Protein AF-A0AAU9T7S0-F1 (afdb_monomer_lite)

Structure (mmCIF, N/CA/C/O backbone):
data_AF-A0AAU9T7S0-F1
#
_entry.id   AF-A0AAU9T7S0-F1
#
loop_
_atom_site.group_PDB
_atom_site.id
_atom_site.type_symbol
_atom_site.label_atom_id
_atom_site.label_alt_id
_atom_site.label_comp_id
_atom_site.label_asym_id
_atom_site.label_entity_id
_atom_site.label_s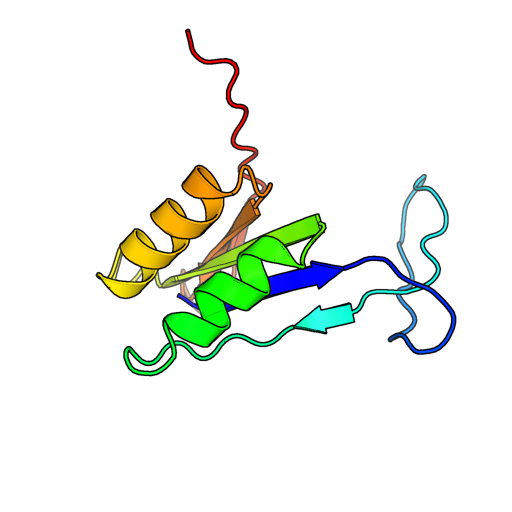eq_id
_atom_site.pdbx_PDB_ins_code
_atom_site.Cartn_x
_atom_site.Cartn_y
_atom_site.Cartn_z
_atom_site.occupancy
_atom_site.B_iso_or_equiv
_atom_site.auth_seq_id
_atom_site.auth_comp_id
_atom_site.auth_asym_id
_atom_site.auth_atom_id
_atom_site.pdbx_PDB_model_num
ATOM 1 N N . ALA A 1 1 ? -2.111 3.953 6.045 1.00 46.88 1 ALA A N 1
ATOM 2 C CA . ALA A 1 1 ? -1.563 2.734 5.423 1.00 46.88 1 ALA A CA 1
ATOM 3 C C . ALA A 1 1 ? -0.099 2.909 5.028 1.00 46.88 1 ALA A C 1
ATOM 5 O O . ALA A 1 1 ? 0.295 4.006 4.646 1.00 46.88 1 ALA A O 1
ATOM 6 N N . LEU A 1 2 ? 0.685 1.838 5.148 1.00 52.38 2 LEU A N 1
ATOM 7 C CA . LEU A 1 2 ? 1.993 1.684 4.505 1.00 52.38 2 LEU A CA 1
ATOM 8 C C . LEU A 1 2 ? 1.731 1.160 3.087 1.00 52.38 2 LEU A C 1
ATOM 10 O O . LEU A 1 2 ? 0.974 0.198 2.953 1.00 52.38 2 LEU A O 1
ATOM 14 N N . THR A 1 3 ? 2.312 1.788 2.066 1.00 52.34 3 THR A N 1
ATOM 15 C CA . THR A 1 3 ? 2.321 1.250 0.697 1.00 52.34 3 THR A CA 1
ATOM 16 C C . THR A 1 3 ? 3.740 0.762 0.423 1.00 52.34 3 THR A C 1
ATOM 18 O O . THR A 1 3 ? 4.618 1.579 0.152 1.00 52.34 3 THR A O 1
ATOM 21 N N . LEU A 1 4 ? 4.009 -0.539 0.558 1.00 59.00 4 LEU A N 1
ATOM 22 C CA . LEU A 1 4 ? 5.307 -1.080 0.136 1.00 59.00 4 LEU A CA 1
ATOM 23 C C . LEU A 1 4 ? 5.260 -1.217 -1.373 1.00 59.00 4 LEU A C 1
ATOM 25 O O . LEU A 1 4 ? 4.518 -2.039 -1.901 1.00 59.00 4 LEU A O 1
ATOM 29 N N . ALA A 1 5 ? 6.024 -0.383 -2.053 1.00 57.78 5 ALA A N 1
ATOM 30 C CA . ALA A 1 5 ? 6.169 -0.439 -3.492 1.00 57.78 5 ALA A CA 1
ATOM 31 C C . ALA A 1 5 ? 7.271 -1.465 -3.801 1.00 57.78 5 ALA A C 1
ATOM 33 O O . ALA A 1 5 ? 8.421 -1.282 -3.402 1.00 57.78 5 ALA A O 1
ATOM 34 N N . LEU A 1 6 ? 6.914 -2.569 -4.451 1.00 61.28 6 LEU A N 1
ATOM 35 C CA . LEU A 1 6 ? 7.835 -3.629 -4.839 1.00 61.28 6 LEU A CA 1
ATOM 36 C C . LEU A 1 6 ? 8.228 -3.465 -6.306 1.00 61.28 6 LEU A C 1
ATOM 38 O O . LEU A 1 6 ? 7.368 -3.353 -7.184 1.00 61.28 6 LEU A O 1
ATOM 42 N N . LYS A 1 7 ? 9.534 -3.473 -6.573 1.00 62.78 7 LYS A N 1
ATOM 43 C CA . LYS A 1 7 ? 10.076 -3.467 -7.933 1.00 62.78 7 LYS A CA 1
ATOM 44 C C . LYS A 1 7 ? 11.037 -4.627 -8.146 1.00 62.78 7 LYS A C 1
ATOM 46 O O . LYS A 1 7 ? 11.928 -4.844 -7.327 1.00 62.78 7 LYS A O 1
ATOM 51 N N . SER A 1 8 ? 10.885 -5.334 -9.262 1.00 60.81 8 SER A N 1
ATOM 52 C CA . SER A 1 8 ? 11.858 -6.334 -9.714 1.00 60.81 8 SER A CA 1
ATOM 53 C C . SER A 1 8 ? 12.931 -5.657 -10.572 1.00 60.81 8 SER A C 1
ATOM 55 O O . SER A 1 8 ? 12.634 -5.136 -11.647 1.00 60.81 8 SER A O 1
ATOM 57 N N . LYS A 1 9 ? 14.196 -5.657 -10.138 1.00 57.31 9 LYS A N 1
ATOM 58 C CA . LYS A 1 9 ? 15.349 -5.207 -10.947 1.00 57.31 9 LYS A CA 1
ATOM 59 C C . LYS A 1 9 ? 16.646 -5.916 -10.501 1.00 57.31 9 LYS A C 1
ATOM 61 O O . LYS A 1 9 ? 16.629 -6.668 -9.542 1.00 57.31 9 LYS A O 1
ATOM 66 N N . GLY A 1 10 ? 17.722 -5.749 -11.277 1.00 59.25 10 GLY A N 1
ATOM 67 C CA . GLY A 1 10 ? 18.977 -6.521 -11.205 1.00 59.25 10 GLY A CA 1
ATOM 68 C C . GLY A 1 10 ? 19.868 -6.326 -9.962 1.00 59.25 10 GLY A C 1
ATOM 69 O O . GLY A 1 10 ? 19.379 -6.068 -8.873 1.00 59.25 10 GLY A O 1
ATOM 70 N N . GLU A 1 11 ? 21.183 -6.475 -10.159 1.00 49.84 11 GLU A N 1
ATOM 71 C CA . GLU A 1 11 ? 22.219 -6.917 -9.194 1.00 49.84 11 GLU A CA 1
ATOM 72 C C . GLU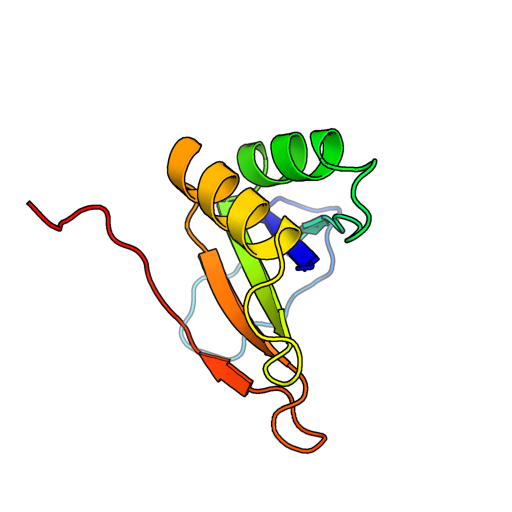 A 1 11 ? 22.357 -6.179 -7.838 1.00 49.84 11 GLU A C 1
ATOM 74 O O . GLU A 1 11 ? 22.956 -6.734 -6.922 1.00 49.84 11 GLU A O 1
ATOM 79 N N . GLU A 1 12 ? 21.767 -4.994 -7.645 1.00 56.25 12 GLU A N 1
ATOM 80 C CA . GLU A 1 12 ? 21.761 -4.259 -6.361 1.00 56.25 12 GLU A CA 1
ATOM 81 C C . GLU A 1 12 ? 20.448 -4.455 -5.581 1.00 56.25 12 GLU A C 1
ATOM 83 O O . GLU A 1 12 ? 19.750 -3.500 -5.231 1.00 56.25 12 GLU A O 1
ATOM 88 N N . MET A 1 13 ? 20.060 -5.705 -5.331 1.00 62.38 13 MET A N 1
ATOM 89 C CA . MET A 1 13 ? 18.821 -6.013 -4.611 1.00 62.38 13 MET A CA 1
ATOM 90 C C . MET A 1 13 ? 19.003 -7.031 -3.502 1.00 62.38 13 MET A C 1
ATOM 92 O O . MET A 1 13 ? 19.929 -7.840 -3.499 1.00 62.38 13 MET A O 1
ATOM 96 N N . TYR A 1 14 ? 18.055 -7.012 -2.564 1.00 58.66 14 TYR A N 1
ATOM 97 C CA . TYR A 1 14 ? 17.962 -8.051 -1.555 1.00 58.66 14 TYR A CA 1
ATOM 98 C C . TYR A 1 14 ? 17.677 -9.391 -2.250 1.00 58.66 14 TYR A C 1
ATOM 100 O O . TYR A 1 14 ? 16.678 -9.496 -2.976 1.00 58.66 14 TYR A O 1
ATOM 108 N N . PRO A 1 15 ? 18.532 -10.413 -2.055 1.00 59.34 15 PRO A N 1
ATOM 109 C CA . PRO A 1 15 ? 18.319 -11.717 -2.659 1.00 59.34 15 PRO A CA 1
ATOM 110 C C . PRO A 1 15 ? 17.055 -12.337 -2.061 1.00 59.34 15 PRO A C 1
ATOM 112 O O . PRO A 1 15 ? 16.939 -12.500 -0.844 1.00 59.34 15 PRO A O 1
ATOM 115 N N . VAL A 1 16 ? 16.098 -12.692 -2.917 1.00 64.31 16 VAL A N 1
ATOM 116 C CA . VAL A 1 16 ? 14.855 -13.349 -2.502 1.00 64.31 16 VAL A CA 1
ATOM 117 C C . VAL A 1 16 ? 14.873 -14.794 -2.967 1.00 64.31 16 VAL A C 1
ATOM 119 O O . VAL A 1 16 ? 14.851 -15.086 -4.160 1.00 64.31 16 VAL A O 1
ATOM 122 N N . VAL A 1 17 ? 14.861 -15.720 -2.010 1.00 62.44 17 VAL A N 1
ATOM 123 C CA . VAL A 1 17 ? 14.683 -17.144 -2.299 1.00 62.44 17 VAL A CA 1
ATOM 124 C C . VAL A 1 17 ? 13.189 -17.438 -2.375 1.00 62.44 17 VAL A C 1
ATOM 126 O O . VAL A 1 17 ? 12.510 -17.573 -1.357 1.00 62.44 17 VAL A O 1
ATOM 129 N N . VAL A 1 18 ? 12.664 -17.546 -3.593 1.00 64.50 18 VAL A N 1
ATOM 130 C CA . VAL A 1 18 ? 11.274 -17.955 -3.820 1.00 64.50 18 VAL A CA 1
ATOM 131 C C . VAL A 1 18 ? 11.180 -19.479 -3.703 1.00 64.50 18 VAL A C 1
ATOM 133 O O . VAL A 1 18 ? 11.706 -20.210 -4.538 1.00 64.50 18 VAL A O 1
ATOM 136 N N . LYS A 1 19 ? 10.498 -19.988 -2.669 1.00 54.59 19 LYS A N 1
ATOM 137 C CA . LYS A 1 19 ? 10.169 -21.420 -2.558 1.00 54.59 19 LYS A CA 1
ATOM 138 C C . LYS A 1 19 ? 8.911 -21.730 -3.381 1.00 54.59 19 LYS A C 1
ATOM 140 O O . LYS A 1 19 ? 7.808 -21.411 -2.952 1.00 54.59 19 LYS A O 1
ATOM 145 N N . GLY A 1 20 ? 9.065 -22.363 -4.547 1.00 61.47 20 GLY A N 1
ATOM 146 C CA . GLY A 1 20 ? 7.949 -22.826 -5.388 1.00 61.47 20 GLY A CA 1
ATOM 147 C C . GLY A 1 20 ? 8.337 -23.046 -6.856 1.00 61.47 20 GLY A C 1
ATOM 148 O O . GLY A 1 20 ? 9.457 -22.738 -7.253 1.00 61.47 20 GLY A O 1
ATOM 149 N N . LYS A 1 21 ? 7.411 -23.558 -7.686 1.00 57.38 21 LYS A N 1
ATOM 150 C CA . LYS A 1 21 ? 7.575 -23.695 -9.154 1.00 57.38 21 LYS A CA 1
ATOM 151 C C . LYS A 1 21 ? 7.428 -22.337 -9.875 1.00 57.38 21 LYS A C 1
ATOM 153 O O . LYS A 1 21 ? 6.607 -22.197 -10.777 1.00 57.38 21 LYS A O 1
ATOM 158 N N . GLY A 1 22 ? 8.158 -21.319 -9.425 1.00 58.75 22 GLY A N 1
ATOM 159 C CA . GLY A 1 22 ? 8.109 -19.952 -9.954 1.00 58.75 22 GLY A CA 1
ATOM 160 C C . GLY A 1 22 ? 9.380 -19.576 -10.713 1.00 58.75 22 GLY A C 1
ATOM 161 O O . GLY A 1 22 ? 10.449 -20.122 -10.450 1.00 58.75 22 GLY A O 1
ATOM 162 N N . LYS A 1 23 ? 9.262 -18.640 -11.663 1.00 60.09 23 LYS A N 1
ATOM 163 C CA . LYS A 1 23 ? 10.400 -18.064 -12.397 1.00 60.09 23 LYS A CA 1
ATOM 164 C C . LYS A 1 23 ? 11.421 -17.459 -11.421 1.00 60.09 23 LYS A C 1
ATOM 166 O O . LYS A 1 23 ? 11.035 -16.859 -10.421 1.00 60.09 23 LYS A O 1
ATOM 171 N N . HIS A 1 24 ? 12.708 -17.596 -11.738 1.00 66.31 24 HIS A N 1
ATOM 172 C CA . HIS A 1 24 ? 13.793 -16.971 -10.983 1.00 66.31 24 HIS A CA 1
ATOM 173 C C . HIS A 1 24 ? 13.668 -15.443 -11.068 1.00 66.31 24 HIS A C 1
ATOM 175 O O . HIS A 1 24 ? 13.685 -14.886 -12.166 1.00 66.31 24 HIS A O 1
ATOM 181 N N . VAL A 1 25 ? 13.526 -14.777 -9.922 1.00 69.88 25 VAL A N 1
ATOM 182 C CA . VAL A 1 25 ? 13.508 -13.311 -9.825 1.00 69.88 25 VAL A CA 1
ATOM 183 C C . VAL A 1 25 ? 14.884 -12.879 -9.309 1.00 69.88 25 VAL A C 1
ATOM 185 O O . VAL A 1 25 ? 15.322 -13.430 -8.301 1.00 69.88 25 VAL A O 1
ATOM 188 N N . PRO A 1 26 ? 15.597 -11.953 -9.980 1.00 70.38 26 PRO A N 1
ATOM 189 C CA . PRO A 1 26 ? 16.970 -11.591 -9.609 1.00 70.38 26 PRO A CA 1
ATOM 190 C C . PRO A 1 26 ? 17.073 -10.928 -8.226 1.00 70.38 26 PRO A C 1
ATOM 192 O O . PRO A 1 26 ? 18.096 -11.054 -7.562 1.00 70.38 26 PRO A O 1
ATOM 195 N N . GLY A 1 27 ? 16.008 -10.268 -7.774 1.00 71.94 27 GLY A N 1
ATOM 196 C CA . GLY A 1 27 ? 15.929 -9.633 -6.467 1.00 71.94 27 GLY A CA 1
ATOM 197 C C . GLY A 1 27 ? 14.647 -8.821 -6.329 1.00 71.94 27 GLY A C 1
ATOM 198 O O . GLY A 1 27 ? 13.884 -8.671 -7.289 1.00 71.94 27 GLY A O 1
ATOM 199 N N . LEU A 1 28 ? 14.399 -8.326 -5.118 1.00 77.06 28 LEU A N 1
ATOM 200 C CA . LEU A 1 28 ? 13.259 -7.466 -4.819 1.00 77.06 28 LEU A CA 1
ATOM 201 C C 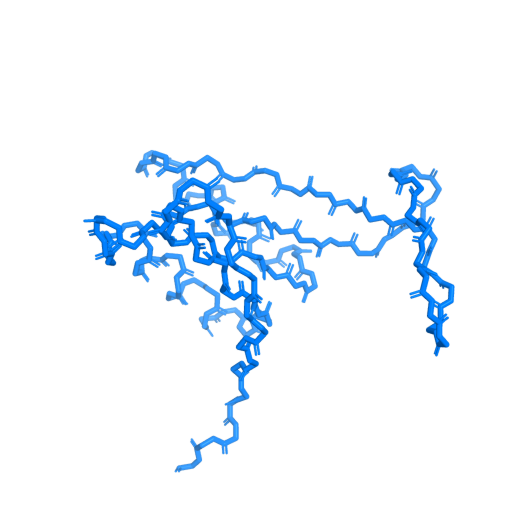. LEU A 1 28 ? 13.737 -6.170 -4.168 1.00 77.06 28 LEU A C 1
ATOM 203 O O . LEU A 1 28 ? 14.452 -6.197 -3.165 1.00 77.06 28 LEU A O 1
ATOM 207 N N . LEU A 1 29 ? 13.295 -5.037 -4.708 1.00 78.69 29 LEU A N 1
ATOM 208 C CA . LEU A 1 29 ? 13.477 -3.732 -4.093 1.00 78.69 29 LEU A CA 1
ATOM 209 C C . LEU A 1 29 ? 12.184 -3.318 -3.428 1.00 78.69 29 LEU A C 1
ATOM 211 O O . LEU A 1 29 ? 11.126 -3.276 -4.056 1.00 78.69 29 LEU A O 1
ATOM 215 N N . VAL A 1 30 ? 12.313 -2.992 -2.152 1.00 79.62 30 VAL A N 1
ATOM 216 C CA . VAL A 1 30 ? 11.229 -2.515 -1.313 1.00 79.62 30 VAL A CA 1
ATOM 217 C C . VAL A 1 30 ? 11.396 -1.012 -1.146 1.00 79.62 30 VAL A C 1
ATOM 219 O O . VAL A 1 30 ? 12.399 -0.556 -0.601 1.00 79.62 30 VAL A O 1
ATOM 222 N N . ILE A 1 31 ? 10.416 -0.244 -1.614 1.00 80.38 31 ILE A N 1
ATOM 223 C CA . ILE A 1 31 ? 10.343 1.200 -1.396 1.00 80.38 31 ILE A CA 1
ATOM 224 C C . ILE A 1 31 ? 9.431 1.444 -0.196 1.00 80.38 31 ILE A C 1
ATOM 226 O O . ILE A 1 31 ? 8.234 1.145 -0.245 1.00 80.38 31 ILE A O 1
ATOM 230 N N . ASP A 1 32 ? 10.004 1.980 0.879 1.00 79.44 32 ASP A N 1
ATOM 231 C CA . ASP A 1 32 ? 9.258 2.358 2.076 1.00 79.44 32 ASP A CA 1
ATOM 232 C C . ASP A 1 32 ? 8.571 3.717 1.869 1.00 79.44 32 ASP A C 1
ATOM 234 O O . ASP A 1 32 ? 9.221 4.711 1.529 1.00 79.44 32 ASP A O 1
ATOM 238 N N . THR A 1 33 ? 7.248 3.766 2.055 1.00 76.38 33 THR A N 1
ATOM 239 C CA . THR A 1 33 ? 6.474 5.012 1.986 1.00 76.38 33 THR A CA 1
ATOM 240 C C . THR A 1 33 ? 5.861 5.338 3.356 1.00 76.38 33 THR A C 1
ATOM 242 O O . THR A 1 33 ? 4.957 4.645 3.828 1.00 76.38 33 THR A O 1
ATOM 245 N N . PRO A 1 34 ? 6.304 6.411 4.032 1.00 78.62 34 PRO A N 1
ATOM 246 C CA . PRO A 1 34 ? 5.848 6.739 5.377 1.00 78.62 34 PRO A CA 1
ATOM 247 C C . PRO A 1 34 ? 4.343 7.051 5.438 1.00 78.62 34 PRO A C 1
ATOM 249 O O . PRO A 1 34 ? 3.747 7.654 4.540 1.00 78.62 34 PRO A O 1
ATOM 252 N N . ARG A 1 35 ? 3.724 6.663 6.561 1.00 73.38 35 ARG A N 1
ATOM 253 C CA . ARG A 1 35 ? 2.268 6.740 6.791 1.00 73.38 35 ARG A CA 1
ATOM 254 C C . ARG A 1 35 ? 1.752 8.156 7.081 1.00 73.38 35 ARG A C 1
ATOM 256 O O . ARG A 1 35 ? 0.554 8.400 6.968 1.00 73.38 35 ARG A O 1
ATOM 263 N N . HIS A 1 36 ? 2.615 9.092 7.475 1.00 80.00 36 HIS A N 1
ATOM 264 C CA . HIS A 1 36 ? 2.166 10.428 7.874 1.00 80.00 36 HIS A CA 1
ATOM 265 C C . HIS A 1 36 ? 1.682 11.255 6.673 1.00 80.00 36 HIS A C 1
ATOM 267 O O . HIS A 1 36 ? 2.172 11.123 5.549 1.00 80.00 36 HIS A O 1
ATOM 273 N N . GLN A 1 37 ? 0.709 12.129 6.924 1.00 74.81 37 GLN A N 1
ATOM 274 C CA . GLN A 1 37 ? 0.059 12.963 5.910 1.00 74.81 37 GLN A CA 1
ATOM 275 C C . GLN A 1 37 ? 1.016 13.840 5.076 1.00 74.81 37 GLN A C 1
ATOM 277 O O . GLN A 1 37 ? 0.814 13.902 3.869 1.00 74.81 37 GLN A O 1
ATOM 282 N N . PRO A 1 38 ? 2.104 14.422 5.624 1.00 81.56 38 PRO A N 1
ATOM 283 C CA . PRO A 1 38 ? 3.044 15.228 4.835 1.00 81.56 38 PRO A CA 1
ATOM 284 C C . PRO A 1 38 ? 3.729 14.479 3.681 1.00 81.56 38 PRO A C 1
ATOM 286 O O . PRO A 1 38 ? 4.292 15.102 2.787 1.00 81.56 38 PRO A O 1
ATOM 289 N N . PHE A 1 39 ? 3.687 13.143 3.677 1.00 81.38 39 PHE A N 1
ATOM 290 C CA . PHE A 1 39 ? 4.392 12.308 2.707 1.00 81.38 39 PHE A CA 1
ATOM 291 C C . PHE A 1 39 ? 3.519 11.808 1.548 1.00 81.38 39 PHE A C 1
ATOM 293 O O . PHE A 1 39 ? 3.879 10.842 0.875 1.00 81.38 39 PHE A O 1
ATOM 300 N N . THR A 1 40 ? 2.391 12.468 1.270 1.00 81.06 40 THR A N 1
ATOM 301 C CA . THR A 1 40 ? 1.548 12.188 0.092 1.00 81.06 40 THR A CA 1
ATOM 302 C C . THR A 1 40 ? 2.354 12.155 -1.207 1.00 81.06 40 THR A C 1
ATOM 304 O O . THR A 1 40 ? 2.186 11.243 -2.017 1.00 81.06 40 THR A O 1
ATOM 307 N N . ASN A 1 41 ? 3.292 13.091 -1.385 1.00 84.88 41 ASN A N 1
ATOM 308 C CA . ASN A 1 41 ? 4.139 13.138 -2.578 1.00 84.88 41 ASN A CA 1
ATOM 309 C C . ASN A 1 41 ? 4.962 11.856 -2.743 1.00 84.88 41 ASN A C 1
ATOM 311 O O . ASN A 1 41 ? 5.024 11.305 -3.838 1.00 84.88 41 ASN A O 1
ATOM 315 N 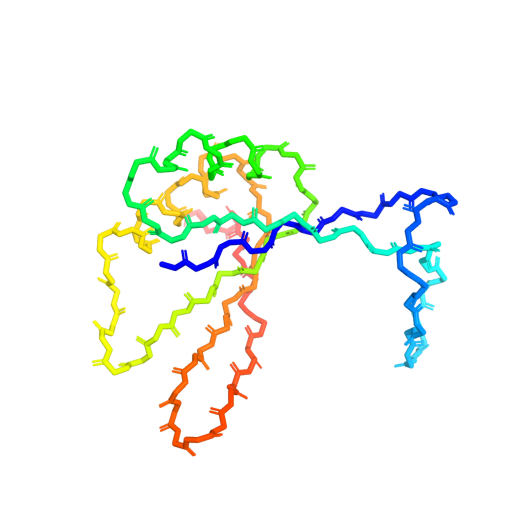N . LEU A 1 42 ? 5.521 11.331 -1.651 1.00 82.25 42 LEU A N 1
ATOM 316 C CA . LEU A 1 42 ? 6.313 10.105 -1.675 1.00 82.25 42 LEU A CA 1
ATOM 317 C C . LEU A 1 42 ? 5.448 8.871 -1.977 1.00 82.25 42 LEU A C 1
ATOM 319 O O . LEU A 1 42 ? 5.877 8.002 -2.729 1.00 82.25 42 LEU A O 1
ATOM 323 N N . ARG A 1 43 ? 4.201 8.824 -1.486 1.00 84.19 43 ARG A N 1
ATOM 324 C CA . ARG A 1 43 ? 3.224 7.780 -1.860 1.00 84.19 43 ARG A CA 1
ATOM 325 C C . ARG A 1 43 ? 2.837 7.853 -3.341 1.00 84.19 43 ARG A C 1
ATOM 327 O O . ARG A 1 43 ? 2.758 6.828 -4.018 1.00 84.19 43 ARG A O 1
ATOM 334 N N . SER A 1 44 ? 2.646 9.061 -3.870 1.00 83.44 44 SER A N 1
ATOM 335 C CA . SER A 1 44 ? 2.357 9.273 -5.294 1.00 83.44 44 SER A CA 1
ATOM 336 C C . SER A 1 44 ? 3.533 8.861 -6.186 1.00 83.44 44 SER A C 1
ATOM 338 O O . SER A 1 44 ? 3.326 8.237 -7.222 1.00 83.44 44 SER A O 1
ATOM 340 N N . TRP A 1 45 ? 4.770 9.149 -5.777 1.00 84.12 45 TRP A N 1
ATOM 341 C CA . TRP A 1 45 ? 5.965 8.719 -6.508 1.00 84.12 45 TRP A CA 1
ATOM 342 C C . TRP A 1 45 ? 6.181 7.206 -6.408 1.00 84.12 45 TRP A C 1
ATOM 344 O O . TRP A 1 45 ? 6.418 6.559 -7.423 1.00 84.12 45 TRP A O 1
ATOM 354 N N . GLY A 1 46 ? 6.037 6.630 -5.211 1.00 80.94 46 GLY A N 1
ATOM 355 C CA . GLY A 1 46 ? 6.180 5.192 -4.982 1.00 80.94 46 GLY A CA 1
ATOM 356 C C . GLY A 1 46 ? 5.201 4.362 -5.813 1.00 80.94 46 GLY A C 1
ATOM 357 O O . GLY A 1 46 ? 5.627 3.420 -6.474 1.00 80.94 46 GLY A O 1
ATOM 358 N N . SER A 1 47 ? 3.926 4.765 -5.858 1.00 79.56 47 SER A N 1
ATOM 359 C CA . SER A 1 47 ? 2.889 4.085 -6.659 1.00 79.56 47 SER A CA 1
ATOM 360 C C . SER A 1 47 ? 3.162 4.111 -8.166 1.00 79.56 47 SER A C 1
ATOM 362 O O . SER A 1 47 ? 2.815 3.170 -8.861 1.00 79.56 47 SER A O 1
ATOM 364 N N . GLY A 1 48 ? 3.819 5.150 -8.690 1.00 80.75 48 GLY A N 1
ATOM 365 C CA . GLY A 1 48 ? 4.182 5.203 -10.111 1.00 80.75 48 GLY A CA 1
ATOM 366 C C . GLY A 1 48 ? 5.443 4.422 -10.478 1.00 80.75 48 GLY A C 1
ATOM 367 O O . GLY A 1 48 ? 5.684 4.178 -11.658 1.00 80.75 48 GLY A O 1
ATOM 368 N N . LEU A 1 49 ? 6.276 4.069 -9.497 1.00 82.19 49 LEU A N 1
ATOM 369 C CA . LEU A 1 49 ? 7.558 3.408 -9.740 1.00 82.19 49 LEU A CA 1
ATOM 370 C C . LEU A 1 49 ? 7.509 1.896 -9.534 1.00 82.19 49 LEU A C 1
ATOM 372 O O . LEU A 1 49 ? 8.383 1.213 -10.073 1.00 82.19 49 LEU A O 1
ATOM 376 N N . CYS A 1 50 ? 6.561 1.375 -8.759 1.00 80.75 50 CYS A N 1
ATOM 377 C CA . CYS A 1 50 ? 6.482 -0.047 -8.438 1.00 80.75 50 CYS A CA 1
ATOM 378 C C . CYS A 1 50 ? 5.684 -0.859 -9.450 1.00 80.75 50 CYS A C 1
ATOM 380 O O . CYS A 1 50 ? 4.743 -0.358 -10.056 1.00 80.75 50 CYS A O 1
ATOM 382 N N . ASP A 1 51 ? 6.042 -2.136 -9.555 1.00 83.25 51 ASP A N 1
ATOM 383 C CA . ASP A 1 51 ? 5.299 -3.104 -10.360 1.00 83.25 51 ASP A CA 1
ATOM 384 C C . ASP A 1 51 ? 4.085 -3.625 -9.573 1.00 83.25 51 ASP A C 1
ATOM 386 O O . ASP A 1 51 ? 3.015 -3.840 -10.130 1.00 83.25 51 ASP A O 1
ATOM 390 N N . ILE A 1 52 ? 4.243 -3.790 -8.255 1.00 82.62 52 ILE A N 1
ATOM 391 C CA . ILE A 1 52 ? 3.174 -4.183 -7.335 1.00 82.62 52 ILE A CA 1
ATOM 392 C C . ILE A 1 52 ? 3.297 -3.408 -6.024 1.00 82.62 52 ILE A C 1
ATOM 394 O O . ILE A 1 52 ? 4.402 -3.142 -5.548 1.00 82.62 52 ILE A O 1
ATOM 398 N N . ALA A 1 53 ? 2.170 -3.060 -5.412 1.00 84.44 53 ALA A N 1
ATOM 399 C CA . ALA A 1 53 ? 2.128 -2.427 -4.102 1.00 84.44 53 ALA A CA 1
ATOM 400 C C . ALA A 1 53 ? 1.563 -3.360 -3.018 1.00 84.44 53 ALA A C 1
ATOM 402 O O . ALA A 1 53 ? 0.735 -4.228 -3.276 1.00 84.44 53 ALA A O 1
ATOM 403 N N . ILE A 1 54 ? 1.977 -3.172 -1.768 1.00 85.81 54 ILE A N 1
ATOM 404 C CA . ILE A 1 54 ? 1.365 -3.821 -0.604 1.00 85.81 54 ILE A CA 1
ATOM 405 C C . ILE A 1 54 ? 0.721 -2.739 0.247 1.00 85.81 54 ILE A C 1
ATOM 407 O O . ILE A 1 54 ? 1.422 -1.914 0.830 1.00 85.81 54 ILE A O 1
ATOM 411 N N . LEU A 1 55 ? -0.604 -2.760 0.332 1.00 86.38 55 LEU A N 1
ATOM 412 C CA . LEU A 1 55 ? -1.397 -1.856 1.148 1.00 86.38 55 LEU A CA 1
ATOM 413 C C . LEU A 1 55 ? -1.651 -2.483 2.519 1.00 86.38 55 LEU A C 1
ATOM 415 O O . LEU A 1 55 ? -2.437 -3.418 2.645 1.00 86.38 55 LEU A O 1
ATOM 419 N N . VAL A 1 56 ? -1.022 -1.949 3.563 1.00 83.62 56 VAL A N 1
ATOM 420 C CA . VAL A 1 56 ? -1.242 -2.434 4.933 1.00 83.62 56 VAL A CA 1
ATOM 421 C C . VAL A 1 56 ? -2.375 -1.656 5.604 1.00 83.62 56 VAL A C 1
ATOM 423 O O . VAL A 1 56 ? -2.276 -0.435 5.780 1.00 83.62 56 VAL A O 1
ATOM 426 N N . VAL A 1 57 ? -3.419 -2.371 6.022 1.00 84.06 57 VAL A N 1
ATOM 427 C CA . VAL A 1 57 ? -4.594 -1.845 6.730 1.00 84.06 57 VAL A CA 1
ATOM 428 C C . VAL A 1 57 ? -4.608 -2.379 8.157 1.00 84.06 57 VAL A C 1
ATOM 430 O O . VAL A 1 57 ? -4.427 -3.571 8.380 1.00 84.06 57 VAL A O 1
ATOM 433 N N . ASP A 1 58 ? -4.813 -1.498 9.131 1.00 82.06 58 ASP A N 1
ATOM 434 C CA . ASP A 1 58 ? -5.013 -1.893 10.525 1.00 82.06 58 ASP A CA 1
ATOM 435 C C . ASP A 1 58 ? -6.495 -2.193 10.748 1.00 82.06 58 ASP A C 1
ATOM 437 O O . ASP A 1 58 ? -7.330 -1.300 10.596 1.00 82.06 58 ASP A O 1
ATOM 441 N N . ILE A 1 59 ? -6.839 -3.433 11.100 1.00 81.56 59 ILE A N 1
ATOM 442 C CA . ILE A 1 59 ? -8.249 -3.798 11.261 1.00 81.56 59 ILE A CA 1
ATOM 443 C C . ILE A 1 59 ? -8.912 -3.107 12.454 1.00 81.56 59 ILE A C 1
ATOM 445 O O . ILE A 1 59 ? -10.113 -2.858 12.427 1.00 81.56 59 ILE A O 1
ATOM 449 N N . MET A 1 60 ? -8.137 -2.749 13.480 1.00 82.44 60 MET A N 1
ATOM 450 C CA . MET A 1 60 ? -8.678 -2.126 14.687 1.00 82.44 60 MET A CA 1
ATOM 451 C C . MET A 1 60 ? -9.083 -0.671 14.440 1.00 82.44 60 MET A C 1
ATOM 453 O O . MET A 1 60 ? -10.029 -0.180 15.051 1.00 82.44 60 MET A O 1
ATOM 457 N N . CYS A 1 61 ? -8.369 0.019 13.546 1.00 81.62 61 CYS A N 1
ATOM 458 C CA . CYS A 1 61 ? -8.656 1.404 13.162 1.00 81.62 61 CYS A CA 1
ATOM 459 C C . CYS A 1 61 ? -9.501 1.505 11.881 1.00 81.62 61 CYS A C 1
ATOM 461 O O . CYS A 1 61 ? -10.011 2.579 11.570 1.00 81.62 61 CYS A O 1
ATOM 463 N N . GLY A 1 62 ? -9.650 0.407 11.134 1.00 80.69 62 GLY A N 1
ATOM 464 C CA . GLY A 1 62 ? -10.367 0.380 9.866 1.00 80.69 62 GLY A CA 1
ATOM 465 C C . GLY A 1 62 ? -9.678 1.198 8.766 1.00 80.69 62 GLY A C 1
ATOM 466 O O . GLY A 1 62 ? -8.450 1.307 8.695 1.00 80.69 62 GLY A O 1
ATOM 467 N N . LEU A 1 63 ? -10.480 1.763 7.859 1.00 84.88 63 LEU A N 1
ATOM 468 C CA . LEU A 1 63 ? -9.990 2.565 6.736 1.00 84.88 63 LEU A CA 1
ATOM 469 C C . LEU A 1 63 ? -9.800 4.031 7.142 1.00 84.88 63 LEU A C 1
ATOM 471 O O . LEU A 1 63 ? -10.718 4.842 7.063 1.00 84.88 63 LEU A O 1
ATOM 475 N N . GLU A 1 64 ? -8.576 4.377 7.534 1.00 86.44 64 GLU A N 1
ATOM 476 C CA . GLU A 1 64 ? -8.173 5.771 7.754 1.00 86.44 64 GLU A CA 1
ATOM 477 C C . GLU A 1 64 ? -8.118 6.573 6.433 1.00 86.44 64 GLU A C 1
ATOM 479 O O . GLU A 1 64 ? -7.946 6.012 5.344 1.00 86.44 64 GLU A O 1
ATOM 484 N N . SER A 1 65 ? -8.166 7.907 6.520 1.00 87.94 65 SER A N 1
ATOM 485 C CA . SER A 1 65 ? -8.093 8.808 5.355 1.00 87.94 65 SER A CA 1
ATOM 486 C C . SER A 1 65 ? -6.851 8.575 4.488 1.00 87.94 65 SER A C 1
ATOM 488 O O . SER A 1 65 ? -6.942 8.608 3.262 1.00 87.94 65 SER A O 1
ATOM 490 N N . GLN A 1 66 ? -5.704 8.248 5.094 1.00 85.00 66 GLN A N 1
ATOM 491 C CA . GLN A 1 66 ? -4.473 7.953 4.351 1.00 85.00 66 GLN A CA 1
ATOM 492 C C . GLN A 1 66 ? -4.552 6.616 3.601 1.00 85.00 66 GLN A C 1
ATOM 494 O O . GLN A 1 66 ? -3.885 6.425 2.584 1.00 85.00 66 GLN A O 1
ATOM 499 N N . THR A 1 67 ? -5.342 5.664 4.101 1.00 85.56 67 THR A N 1
ATOM 500 C CA . THR A 1 67 ? -5.588 4.387 3.420 1.00 85.56 67 THR A CA 1
ATOM 501 C C . THR A 1 67 ? -6.441 4.615 2.177 1.00 85.56 67 THR A C 1
ATOM 503 O O . THR A 1 67 ? -6.090 4.124 1.108 1.00 85.56 67 THR A O 1
ATOM 506 N N . ILE A 1 68 ? -7.494 5.428 2.290 1.00 88.38 68 ILE A N 1
ATOM 507 C CA . ILE A 1 68 ? -8.355 5.813 1.161 1.00 88.38 68 ILE A CA 1
ATOM 508 C C . ILE A 1 68 ? -7.549 6.572 0.098 1.00 88.38 68 ILE A C 1
ATOM 510 O O . ILE A 1 68 ? -7.627 6.252 -1.085 1.00 88.38 68 ILE A O 1
ATOM 514 N N 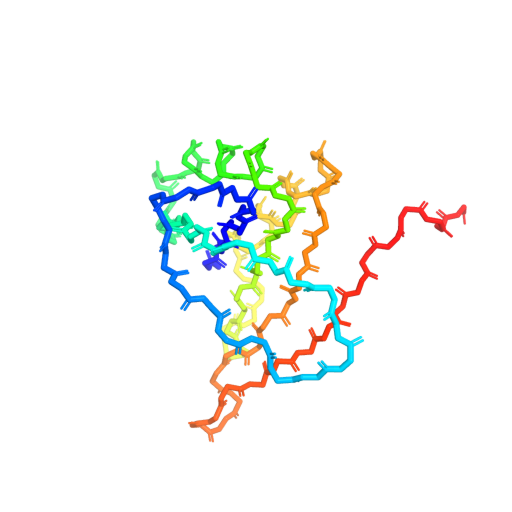. GLU A 1 69 ? -6.720 7.528 0.518 1.00 87.75 69 GLU A N 1
ATOM 515 C CA . GLU A 1 69 ? -5.806 8.251 -0.372 1.00 87.75 69 GLU A CA 1
ATOM 516 C C . GLU A 1 69 ? -4.870 7.295 -1.128 1.00 87.75 69 GLU A C 1
ATOM 518 O O . GLU A 1 69 ? -4.723 7.402 -2.343 1.00 87.75 69 GLU A O 1
ATOM 523 N N . SER A 1 70 ? -4.270 6.330 -0.424 1.00 85.56 70 SER A N 1
ATOM 524 C CA . SER A 1 70 ? -3.358 5.354 -1.033 1.00 85.56 70 SER A CA 1
ATOM 525 C C . SER A 1 70 ? -4.080 4.463 -2.047 1.00 85.56 70 SER A C 1
ATOM 527 O O . SER A 1 70 ? -3.558 4.240 -3.134 1.00 85.56 70 SER A O 1
ATOM 529 N N . ILE A 1 71 ? -5.303 4.014 -1.740 1.00 87.56 71 ILE A N 1
ATOM 530 C CA . ILE A 1 71 ? -6.141 3.248 -2.679 1.00 87.56 71 ILE A CA 1
ATOM 531 C C . ILE A 1 71 ? -6.417 4.067 -3.941 1.00 87.56 71 ILE A C 1
ATOM 533 O O . ILE A 1 71 ? -6.278 3.550 -5.046 1.00 87.56 71 ILE A O 1
ATOM 537 N N . ASN A 1 72 ? -6.779 5.343 -3.795 1.00 88.56 72 ASN A N 1
ATOM 538 C CA . ASN A 1 72 ? -7.058 6.206 -4.939 1.00 88.56 72 ASN A CA 1
ATOM 539 C C . ASN A 1 72 ? -5.816 6.409 -5.812 1.00 88.56 72 ASN A C 1
ATOM 541 O O . ASN A 1 72 ? -5.922 6.322 -7.029 1.00 88.56 72 ASN A O 1
ATOM 545 N N . LEU A 1 73 ? -4.639 6.611 -5.211 1.00 87.25 73 LEU A N 1
ATOM 546 C CA . LEU A 1 73 ? -3.380 6.729 -5.954 1.00 87.25 73 LEU A CA 1
ATOM 547 C C . LEU A 1 73 ? -3.048 5.453 -6.737 1.00 87.25 73 LEU A C 1
ATOM 549 O O . LEU A 1 73 ? -2.676 5.543 -7.904 1.00 87.25 73 LEU A O 1
ATOM 553 N N . LEU A 1 74 ? -3.216 4.281 -6.118 1.00 86.06 74 LEU A N 1
ATOM 554 C CA . LEU A 1 74 ? -2.972 2.990 -6.768 1.00 86.06 74 LEU A CA 1
ATOM 555 C C . LEU A 1 74 ? -3.951 2.751 -7.923 1.00 86.06 74 LEU A C 1
ATOM 557 O O . LEU A 1 74 ? -3.529 2.368 -9.009 1.00 86.06 74 LEU A O 1
ATOM 561 N N . LYS A 1 75 ? -5.238 3.067 -7.730 1.00 85.75 75 LYS A N 1
ATOM 562 C CA . LYS A 1 75 ? -6.260 2.983 -8.785 1.00 85.75 75 LYS A CA 1
ATOM 563 C C . LYS A 1 75 ? -5.996 3.951 -9.935 1.00 85.75 75 LYS A C 1
ATOM 565 O O . LYS A 1 75 ? -6.082 3.565 -11.091 1.00 85.75 75 LYS A O 1
ATOM 570 N N . MET A 1 76 ? -5.656 5.204 -9.631 1.00 87.00 76 MET A N 1
ATOM 571 C CA . MET A 1 76 ? -5.361 6.221 -10.646 1.00 87.00 76 MET A CA 1
ATOM 572 C C . MET A 1 76 ? -4.157 5.858 -11.519 1.00 87.00 76 MET A C 1
ATOM 574 O O . MET A 1 76 ? -4.071 6.322 -12.652 1.00 87.00 76 MET A O 1
ATOM 578 N N . ARG A 1 77 ? -3.213 5.078 -10.984 1.00 83.94 77 ARG A N 1
ATOM 579 C CA . ARG A 1 77 ? -1.993 4.659 -11.684 1.00 83.94 77 ARG A CA 1
ATOM 580 C C . ARG A 1 77 ? -2.056 3.239 -12.241 1.00 83.94 77 ARG A C 1
ATOM 582 O O . ARG A 1 77 ? -1.049 2.782 -12.770 1.00 83.94 77 ARG A O 1
ATOM 589 N N . ASP A 1 78 ? -3.205 2.576 -12.122 1.00 85.62 78 ASP A N 1
ATOM 590 C CA . ASP A 1 78 ? -3.401 1.179 -12.517 1.00 85.62 78 ASP A CA 1
ATOM 591 C C . ASP A 1 78 ? -2.339 0.230 -11.928 1.00 85.62 78 ASP A C 1
ATOM 593 O O . ASP A 1 78 ? -1.817 -0.673 -12.577 1.00 85.62 78 ASP A O 1
ATOM 597 N N . THR A 1 79 ? -1.951 0.490 -10.679 1.00 82.44 79 THR A N 1
ATOM 598 C CA . THR A 1 79 ? -0.934 -0.293 -9.981 1.00 82.44 79 THR A CA 1
ATOM 599 C C . THR A 1 79 ? -1.592 -1.501 -9.329 1.00 82.44 79 THR A C 1
ATOM 601 O O . THR A 1 79 ? -2.456 -1.334 -8.467 1.00 82.44 79 THR A O 1
ATOM 604 N N . GLU A 1 80 ? -1.152 -2.715 -9.665 1.00 84.50 80 GLU A N 1
ATOM 605 C CA . GLU A 1 80 ? -1.587 -3.917 -8.950 1.00 84.50 80 GLU A CA 1
ATOM 606 C C . GLU A 1 80 ? -1.175 -3.837 -7.475 1.00 84.50 80 GLU A C 1
ATOM 608 O O . GLU A 1 80 ? -0.054 -3.442 -7.144 1.00 84.50 80 GLU A O 1
ATOM 613 N N . PHE A 1 81 ? -2.060 -4.229 -6.556 1.00 84.31 81 PHE A N 1
ATOM 614 C CA . PHE A 1 81 ? -1.729 -4.201 -5.135 1.00 84.31 81 PHE A CA 1
ATOM 615 C C . PHE A 1 81 ? -2.361 -5.327 -4.327 1.00 84.31 81 PHE A C 1
ATOM 617 O O . PHE A 1 81 ? -3.460 -5.780 -4.619 1.00 84.31 81 PHE A O 1
ATOM 624 N N . ILE A 1 82 ? -1.658 -5.744 -3.274 1.00 85.19 82 ILE A N 1
ATOM 625 C CA . ILE A 1 82 ? -2.087 -6.741 -2.289 1.00 85.19 82 ILE A CA 1
ATOM 626 C C . ILE A 1 82 ? -2.478 -6.016 -1.005 1.00 85.19 82 ILE A C 1
ATOM 628 O O . ILE A 1 82 ? -1.741 -5.146 -0.542 1.00 85.19 82 ILE A O 1
ATOM 632 N N . VAL A 1 83 ? -3.597 -6.396 -0.388 1.00 85.25 83 VAL A N 1
ATOM 633 C CA . VAL A 1 83 ? -4.008 -5.841 0.907 1.00 85.25 83 VAL A CA 1
ATOM 634 C C . VAL A 1 83 ? -3.551 -6.757 2.036 1.00 85.25 83 VAL A C 1
ATOM 636 O O . VAL A 1 83 ? -3.877 -7.938 2.086 1.00 85.25 83 VAL A O 1
ATOM 639 N N . VAL A 1 84 ? -2.790 -6.203 2.972 1.00 84.25 84 VAL A N 1
ATOM 640 C CA . VAL A 1 84 ? -2.346 -6.904 4.177 1.00 84.25 84 VAL A CA 1
ATOM 641 C C . VAL A 1 84 ? -3.109 -6.353 5.364 1.00 84.25 84 VAL A C 1
ATOM 643 O O . VAL A 1 84 ? -3.052 -5.158 5.650 1.00 84.25 84 VAL A O 1
ATOM 646 N N . VAL A 1 85 ? -3.797 -7.236 6.078 1.00 83.50 85 VAL A N 1
ATOM 647 C CA . VAL A 1 85 ? -4.574 -6.869 7.257 1.00 83.50 85 VAL A CA 1
ATOM 648 C C . VAL A 1 85 ? -3.721 -7.114 8.497 1.00 83.50 85 VAL A C 1
ATOM 650 O O . VAL A 1 85 ? -3.374 -8.244 8.851 1.00 83.50 85 VAL A O 1
ATOM 653 N N . ASN A 1 86 ? -3.345 -6.023 9.154 1.00 75.56 86 ASN A N 1
ATOM 654 C CA . ASN A 1 86 ? -2.535 -6.027 10.359 1.00 75.56 86 ASN A CA 1
ATOM 655 C C . ASN A 1 86 ? -3.412 -6.022 11.624 1.00 75.56 86 ASN A C 1
ATOM 657 O O . ASN A 1 86 ? -4.525 -5.497 11.619 1.00 75.56 86 ASN A O 1
ATOM 661 N N . LYS A 1 87 ? -2.853 -6.557 12.718 1.00 69.81 87 LYS A N 1
ATOM 662 C CA . LYS A 1 87 ? -3.409 -6.570 14.085 1.00 69.81 87 LYS A CA 1
ATOM 663 C C . LYS A 1 87 ? -4.699 -7.371 14.305 1.00 69.81 87 LYS A C 1
ATOM 665 O O . LYS A 1 87 ? -5.420 -7.077 15.250 1.00 69.81 87 LYS A O 1
ATOM 670 N N . TRP A 1 88 ? -4.941 -8.431 13.529 1.00 63.59 88 TRP A N 1
ATOM 671 C CA . TRP A 1 88 ? -6.118 -9.296 13.717 1.00 63.59 88 TRP A CA 1
ATOM 672 C C . TRP A 1 88 ? -6.226 -9.841 15.152 1.00 63.59 88 TRP A C 1
ATOM 674 O O . TRP A 1 88 ? -7.277 -9.727 15.757 1.00 63.59 88 TRP A O 1
ATOM 684 N N . THR A 1 89 ? -5.129 -10.339 15.730 1.00 51.28 89 THR A N 1
ATOM 685 C CA . THR A 1 89 ? -5.022 -10.796 17.136 1.00 51.28 89 THR A CA 1
ATOM 686 C C . THR A 1 89 ? -3.561 -11.207 17.397 1.00 51.28 89 THR A C 1
ATOM 688 O O . THR A 1 89 ? -3.246 -12.394 17.458 1.00 51.28 89 THR A O 1
ATOM 691 N N . GLN A 1 90 ? -2.616 -10.259 17.402 1.00 56.34 90 GLN A N 1
ATOM 692 C CA . GLN A 1 90 ? -1.149 -10.505 17.434 1.00 56.34 90 GLN A CA 1
ATOM 693 C C . GLN A 1 90 ? -0.535 -11.234 16.214 1.00 56.34 90 GLN A C 1
ATOM 695 O O . GLN A 1 90 ? 0.683 -11.377 16.141 1.00 56.34 90 GLN A O 1
ATOM 700 N N . LYS A 1 91 ? -1.339 -11.659 15.231 1.00 53.97 91 LYS A N 1
ATOM 701 C CA . LYS A 1 91 ? -0.879 -12.186 13.935 1.00 53.97 91 LYS A CA 1
ATOM 702 C C . LYS A 1 91 ? -1.250 -11.236 12.799 1.00 53.97 91 LYS A C 1
ATOM 704 O O . LYS A 1 91 ? -2.321 -10.628 12.818 1.00 53.97 91 LYS A O 1
ATOM 709 N N . THR A 1 92 ? -0.367 -11.148 11.811 1.00 56.25 92 THR A N 1
ATOM 710 C CA . THR A 1 92 ? -0.617 -10.464 10.538 1.00 56.25 92 THR A CA 1
ATOM 711 C C . THR A 1 92 ? -1.231 -11.458 9.559 1.00 56.25 92 THR A C 1
ATOM 713 O O . THR A 1 92 ? -0.689 -12.551 9.384 1.00 56.25 92 THR A O 1
ATOM 716 N N . MET A 1 93 ? -2.347 -11.091 8.930 1.00 60.50 93 MET A N 1
ATOM 717 C CA . MET A 1 93 ? -2.988 -11.888 7.886 1.00 60.50 93 MET A CA 1
ATOM 718 C C . MET A 1 93 ? -2.673 -11.271 6.520 1.00 60.50 93 MET A C 1
ATOM 720 O O . MET A 1 93 ? -2.774 -10.057 6.339 1.00 60.50 93 MET A O 1
ATOM 724 N N . VAL A 1 94 ? -2.262 -12.102 5.563 1.00 60.97 94 VAL A N 1
ATOM 725 C CA . VAL A 1 94 ? -1.961 -11.680 4.188 1.00 60.97 94 VAL A CA 1
ATOM 726 C C . VAL A 1 94 ? -3.002 -12.304 3.275 1.00 60.97 94 VAL A C 1
ATOM 728 O O . VAL A 1 94 ? -3.082 -13.527 3.195 1.00 60.97 94 VAL A O 1
ATOM 731 N N . GLU A 1 95 ? -3.774 -11.474 2.580 1.00 59.31 95 GLU A N 1
ATOM 732 C CA . GLU A 1 95 ? -4.767 -11.929 1.614 1.00 59.31 95 GLU A CA 1
ATOM 733 C C . GLU A 1 95 ? -4.485 -11.282 0.257 1.00 59.31 95 GLU A C 1
ATOM 735 O O . GLU A 1 95 ? -4.347 -10.063 0.137 1.00 59.31 95 GLU A O 1
ATOM 740 N N . ARG A 1 96 ? -4.344 -12.100 -0.793 1.00 54.69 96 ARG A N 1
ATOM 741 C CA . ARG A 1 96 ? -4.141 -11.579 -2.147 1.00 54.69 96 ARG A CA 1
ATOM 742 C C . ARG A 1 96 ? -5.483 -11.109 -2.695 1.00 54.69 96 ARG A C 1
ATOM 744 O O . ARG A 1 96 ? -6.202 -11.879 -3.321 1.00 54.69 96 ARG A O 1
ATOM 751 N N . LEU A 1 97 ? -5.783 -9.831 -2.516 1.00 56.47 97 LEU A N 1
ATOM 752 C CA . LEU A 1 97 ? -6.802 -9.168 -3.320 1.00 56.47 97 LEU A CA 1
ATOM 753 C C . LEU A 1 97 ? -6.160 -8.784 -4.651 1.00 56.47 97 LEU A C 1
ATOM 755 O O . LEU A 1 97 ? -5.119 -8.141 -4.666 1.00 56.47 97 LEU A O 1
ATOM 759 N N . THR A 1 98 ? -6.732 -9.242 -5.760 1.00 49.00 98 THR A N 1
ATOM 760 C CA . THR A 1 98 ? -6.325 -8.798 -7.099 1.00 49.00 98 THR A CA 1
ATOM 761 C C . THR A 1 98 ? -7.433 -7.880 -7.585 1.00 49.00 98 THR A C 1
ATOM 763 O O . THR A 1 98 ? -8.570 -8.322 -7.734 1.00 49.00 98 THR A O 1
ATOM 766 N N . TYR A 1 99 ? -7.131 -6.596 -7.752 1.00 50.62 99 TYR A N 1
ATOM 767 C CA . TYR A 1 99 ? -8.064 -5.662 -8.367 1.00 50.62 99 TYR A CA 1
ATOM 768 C C . TYR A 1 99 ? -7.845 -5.732 -9.878 1.00 50.62 99 TYR A C 1
ATOM 770 O O . TYR A 1 99 ? -6.819 -5.277 -10.368 1.00 50.62 99 TYR A O 1
ATOM 778 N N . SER A 1 100 ? -8.771 -6.367 -10.593 1.00 46.94 100 SER A N 1
ATOM 779 C CA . SER A 1 100 ? -8.827 -6.324 -12.054 1.00 46.94 100 SER A CA 1
ATOM 780 C C . SER A 1 100 ? -9.790 -5.210 -12.453 1.00 46.94 100 SER A C 1
ATOM 782 O O . SER A 1 100 ? -10.900 -5.146 -11.923 1.00 46.94 100 SER A O 1
ATOM 784 N N . ASN A 1 101 ? -9.395 -4.352 -13.395 1.00 44.31 101 ASN A N 1
ATOM 785 C CA . ASN A 1 101 ? -10.299 -3.381 -14.023 1.00 44.31 101 ASN A CA 1
ATOM 786 C C . ASN A 1 101 ? -11.366 -4.049 -14.926 1.00 44.31 101 ASN A C 1
ATOM 788 O O . ASN A 1 101 ? -12.103 -3.350 -15.613 1.00 44.31 101 ASN A O 1
ATOM 792 N N . GLU A 1 102 ? -11.499 -5.381 -14.926 1.00 39.78 102 GLU A N 1
ATOM 793 C CA . GLU A 1 102 ? -12.514 -6.137 -15.680 1.00 39.78 102 GLU A CA 1
ATOM 794 C C . GLU A 1 102 ? -13.896 -6.191 -14.998 1.00 39.78 102 GLU A C 1
ATOM 796 O O . GLU A 1 102 ? -14.5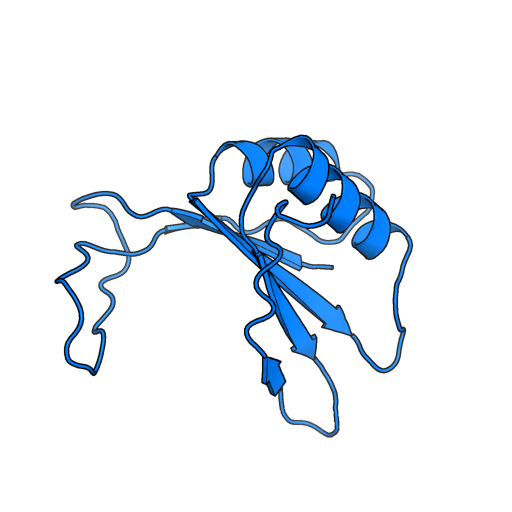97 -7.200 -15.072 1.00 39.78 102 GLU A O 1
ATOM 801 N N . ILE A 1 103 ? -14.330 -5.109 -14.351 1.00 36.62 103 ILE A N 1
ATOM 802 C CA . ILE A 1 103 ? -15.754 -4.936 -14.039 1.00 36.62 103 ILE A CA 1
ATOM 803 C C . ILE A 1 103 ? -16.280 -3.820 -14.939 1.00 36.62 103 ILE A C 1
ATOM 805 O O . ILE A 1 103 ? -16.062 -2.639 -14.663 1.00 36.62 103 ILE A O 1
ATOM 809 N N . GLN A 1 104 ? -16.914 -4.238 -16.041 1.00 32.03 104 GLN A N 1
ATOM 810 C CA . GLN A 1 104 ? -17.868 -3.418 -16.794 1.00 32.03 104 GLN A CA 1
ATOM 811 C C . GLN A 1 104 ? -19.093 -3.102 -15.935 1.00 32.03 104 GLN A C 1
ATOM 813 O O . GLN A 1 104 ? -19.526 -4.003 -15.179 1.00 32.03 104 GLN A O 1
#

Sequence (104 aa):
ALTLALKSKGEEMYPVVVKGKGKHVPGLLVIDTPRHQPFTNLRSWGSGLCDIAILVVDIMCGLESQTIESINLLKMRDTEFIVVVNKWTQKTMVERLTYSNEIQ

pLDDT: mean 71.66, std 14.24, range [32.03, 88.56]

InterPro domains:
  IPR000795 Translational (tr)-type GTP-binding domain [PF00009] (27-88)
  IPR015760 Translation initiation factor IF- 2 [PTHR43381] (21-88)
  IPR027417 P-loop containing nucleoside triphosphate hydrolase [G3DSA:3.40.50.300] (8-103)
  IPR027417 P-loop containing nucleoside triphosphate hydrolase [SSF52540] (17-88)

Foldseek 3Di:
DKKWFKAQDADPADQDDDPDPDDHGRHIDTDTQDQDPVRLVVLLVSLQPGQEIEQEAEPVVGQDPSSVSSVVSNVVNVHWYWYKYPPPPPDIDTDGDGDDPPDD

Organism: Thlaspi arvense (NCBI:txid13288)

Secondary structure (DSSP, 8-state):
-EEEEEE--SSSSB-----SS-PPP--BEEE----SGGGHHHHHHHHHH-SEEEEEEETTT-S-HHHHHHHHHHHHTT-EEEEEEE-SSSS-EEE-----S---

Radius of gyration: 14.47 Å; chains: 1; bounding box: 40×39×34 Å